Protein AF-A0A1V5QP62-F1 (afdb_monomer_lite)

Foldseek 3Di:
DDDDDDDDDDDDDDPPDPDPPPDPDDDPVRVVVVVVVVVVVVVVVVVVLQQQQQKDFDPVLLVVVLVVPPDVVLSLLSVQLVVLCVVPRRGGLVVSLVVSVVVCCVVPVPDDDDSVSSVVSVVVCVVSVRMDGD

Secondary structure (DSSP, 8-state):
-------------------TT------HHHHHHHHHHHHHHHHHHHHHHT----EEE-HHHHHHHHHH--SHHHHHHHHHHHHHHHH-TT--HHHHHHHHHHHHHHH-TTS---HHHHHHHHHHHHHHTSEEE-

pLDDT: mean 77.78, std 13.44, range [47.16, 93.19]

Structure (mmCIF, N/CA/C/O backbone):
data_AF-A0A1V5QP62-F1
#
_entry.id   AF-A0A1V5QP62-F1
#
loop_
_atom_site.group_PDB
_atom_site.id
_atom_site.type_symbol
_atom_site.label_atom_id
_atom_site.label_alt_id
_atom_site.label_comp_id
_atom_site.label_asym_id
_atom_site.label_entity_id
_atom_site.label_seq_id
_atom_site.pdbx_PDB_ins_code
_atom_site.Cartn_x
_atom_site.Cartn_y
_atom_site.Cartn_z
_atom_site.occupancy
_atom_site.B_iso_or_equiv
_atom_site.auth_seq_id
_atom_site.auth_comp_id
_atom_site.auth_asym_id
_atom_site.auth_atom_id
_atom_site.pdbx_PDB_model_num
ATOM 1 N N . MET A 1 1 ? 14.447 -51.409 -91.930 1.00 47.16 1 MET A N 1
ATOM 2 C CA . MET A 1 1 ? 13.255 -50.606 -91.589 1.00 47.16 1 MET A CA 1
ATOM 3 C C . MET A 1 1 ? 13.160 -50.505 -90.074 1.00 47.16 1 MET A C 1
ATOM 5 O O . MET A 1 1 ? 12.868 -51.503 -89.432 1.00 47.16 1 MET A O 1
ATOM 9 N N . THR A 1 2 ? 13.470 -49.348 -89.493 1.00 51.91 2 THR A N 1
ATOM 10 C CA . THR A 1 2 ? 13.280 -49.060 -88.062 1.00 51.91 2 THR A CA 1
ATOM 11 C C . THR A 1 2 ? 12.204 -47.981 -87.943 1.00 51.91 2 THR A C 1
ATOM 13 O O . THR A 1 2 ? 12.360 -46.886 -88.474 1.00 51.91 2 THR A O 1
ATOM 16 N N . GLY A 1 3 ? 11.064 -48.330 -87.339 1.00 56.03 3 GLY A N 1
ATOM 17 C CA . GLY A 1 3 ? 9.908 -47.436 -87.202 1.00 56.03 3 GLY A CA 1
ATOM 18 C C . GLY A 1 3 ? 10.163 -46.259 -86.247 1.00 56.03 3 GLY A C 1
ATOM 19 O O . GLY A 1 3 ? 11.091 -46.314 -85.435 1.00 56.03 3 GLY A O 1
ATOM 20 N N . PRO A 1 4 ? 9.354 -45.186 -86.322 1.00 53.34 4 PRO A N 1
ATOM 21 C CA . PRO A 1 4 ? 9.573 -43.977 -85.538 1.00 53.34 4 PRO A CA 1
ATOM 22 C C . PRO A 1 4 ? 9.332 -44.236 -84.043 1.00 53.34 4 PRO A C 1
ATOM 24 O O . PRO A 1 4 ? 8.332 -44.827 -83.635 1.00 53.34 4 PRO A O 1
ATOM 27 N N . ARG A 1 5 ? 10.269 -43.781 -83.205 1.00 58.41 5 ARG A N 1
ATOM 28 C CA . ARG A 1 5 ? 10.232 -43.930 -81.745 1.00 58.41 5 ARG A CA 1
ATOM 29 C C . ARG A 1 5 ? 9.284 -42.878 -81.154 1.00 58.41 5 ARG A C 1
ATOM 31 O O . ARG A 1 5 ? 9.599 -41.693 -81.157 1.00 58.41 5 ARG A O 1
ATOM 38 N N . VAL A 1 6 ? 8.126 -43.303 -80.648 1.00 60.06 6 VAL A N 1
ATOM 39 C CA . VAL A 1 6 ? 7.143 -42.419 -79.995 1.00 60.06 6 VAL A CA 1
ATOM 40 C C . VAL A 1 6 ? 7.696 -41.921 -78.651 1.00 60.06 6 VAL A C 1
ATOM 42 O O . VAL A 1 6 ? 7.880 -42.707 -77.721 1.00 60.06 6 VAL A O 1
ATOM 45 N N . GLN A 1 7 ? 7.960 -40.616 -78.534 1.00 64.94 7 GLN A N 1
ATOM 46 C CA . GLN A 1 7 ? 8.261 -39.955 -77.258 1.00 64.94 7 GLN A CA 1
ATOM 47 C C . GLN A 1 7 ? 6.975 -39.831 -76.425 1.00 64.94 7 GLN A C 1
ATOM 49 O O . GLN A 1 7 ? 6.025 -39.173 -76.838 1.00 64.94 7 GLN A O 1
ATOM 54 N N . LYS A 1 8 ? 6.939 -40.440 -75.234 1.00 63.97 8 LYS A N 1
ATOM 55 C CA . LYS A 1 8 ? 5.881 -40.196 -74.240 1.00 63.97 8 LYS A CA 1
ATOM 56 C C . LYS A 1 8 ? 6.231 -38.932 -73.451 1.00 63.97 8 LYS A C 1
ATOM 58 O O . LYS A 1 8 ? 7.204 -38.933 -72.700 1.00 63.97 8 LYS A O 1
ATOM 63 N N . THR A 1 9 ? 5.449 -37.866 -73.600 1.00 63.66 9 THR A N 1
ATOM 64 C CA . THR A 1 9 ? 5.539 -36.672 -72.749 1.00 63.66 9 THR A CA 1
ATOM 65 C C . THR A 1 9 ? 5.052 -37.019 -71.344 1.00 63.66 9 THR A C 1
ATOM 67 O O . THR A 1 9 ? 3.861 -37.192 -71.091 1.00 63.66 9 THR A O 1
ATOM 70 N N . VAL A 1 10 ? 5.989 -37.168 -70.409 1.00 62.69 10 VAL A N 1
ATOM 71 C CA . VAL A 1 10 ? 5.670 -37.415 -69.000 1.00 62.69 10 VAL A CA 1
ATOM 72 C C . VAL A 1 10 ? 5.283 -36.074 -68.374 1.00 62.69 10 VAL A C 1
ATOM 74 O O . VAL A 1 10 ? 6.137 -35.242 -68.076 1.00 62.69 10 VAL A O 1
ATOM 77 N N . GLY A 1 11 ? 3.980 -35.823 -68.237 1.00 61.22 11 GLY A N 1
ATOM 78 C CA . GLY A 1 11 ? 3.463 -34.624 -67.582 1.00 61.22 11 GLY A CA 1
ATOM 79 C C . GLY A 1 11 ? 3.795 -34.638 -66.091 1.00 61.22 11 GLY A C 1
ATOM 80 O O . GLY A 1 11 ? 3.170 -35.364 -65.320 1.00 61.22 11 GLY A O 1
ATOM 81 N N . PHE A 1 12 ? 4.770 -33.834 -65.674 1.00 62.25 12 PHE A N 1
ATOM 82 C CA . PHE A 1 12 ? 5.122 -33.678 -64.266 1.00 62.25 12 PHE A CA 1
ATOM 83 C C . PHE A 1 12 ? 4.084 -32.772 -63.580 1.00 62.25 12 PHE A C 1
ATOM 85 O O . PHE A 1 12 ? 4.142 -31.548 -63.685 1.00 62.25 12 PHE A O 1
ATOM 92 N N . LYS A 1 13 ? 3.093 -33.358 -62.896 1.00 64.75 13 LYS A N 1
ATOM 93 C CA . LYS A 1 13 ? 2.186 -32.603 -62.015 1.00 64.75 13 LYS A CA 1
ATOM 94 C C . LYS A 1 13 ? 2.857 -32.420 -60.654 1.00 64.75 13 LYS A C 1
ATOM 96 O O . LYS A 1 13 ? 2.961 -33.368 -59.883 1.00 64.75 13 LYS A O 1
ATOM 101 N N . LEU A 1 14 ? 3.299 -31.196 -60.363 1.00 63.25 14 LEU A N 1
ATOM 102 C CA . LEU A 1 14 ? 3.774 -30.806 -59.034 1.00 63.25 14 LEU A CA 1
ATOM 103 C C . LEU A 1 14 ? 2.647 -31.001 -57.999 1.00 63.25 14 LEU A C 1
ATOM 105 O O . LEU A 1 14 ? 1.562 -30.440 -58.183 1.00 63.25 14 LEU A O 1
ATOM 109 N N . PRO A 1 15 ? 2.863 -31.755 -56.907 1.00 59.06 15 PRO A N 1
ATOM 110 C CA . PRO A 1 15 ? 1.899 -31.817 -55.821 1.00 59.06 15 PRO A CA 1
ATOM 111 C C . PRO A 1 15 ? 1.863 -30.459 -55.110 1.00 59.06 15 PRO A C 1
ATOM 113 O O . PRO A 1 15 ? 2.856 -30.011 -54.538 1.00 59.06 15 PRO A O 1
ATOM 116 N N . THR A 1 16 ? 0.715 -29.778 -55.137 1.00 61.53 16 THR A N 1
ATOM 117 C CA . THR A 1 16 ? 0.491 -28.566 -54.340 1.00 61.53 16 THR A CA 1
ATOM 118 C C . THR A 1 16 ? 0.463 -28.940 -52.862 1.00 61.53 16 THR A C 1
ATOM 120 O O . THR A 1 16 ? -0.573 -29.342 -52.328 1.00 61.53 16 THR A O 1
ATOM 123 N N . VAL A 1 17 ? 1.604 -28.815 -52.191 1.00 61.47 17 VAL A N 1
ATOM 124 C CA . VAL A 1 17 ? 1.692 -28.942 -50.737 1.00 61.47 17 VAL A CA 1
ATOM 125 C C . VAL A 1 17 ? 1.017 -27.710 -50.132 1.00 61.47 17 VAL A C 1
ATOM 127 O O . VAL A 1 17 ? 1.582 -26.616 -50.113 1.00 61.47 17 VAL A O 1
ATOM 130 N N . LYS A 1 18 ? -0.230 -27.860 -49.669 1.00 60.19 18 LYS A N 1
ATOM 131 C CA . LYS A 1 18 ? -0.906 -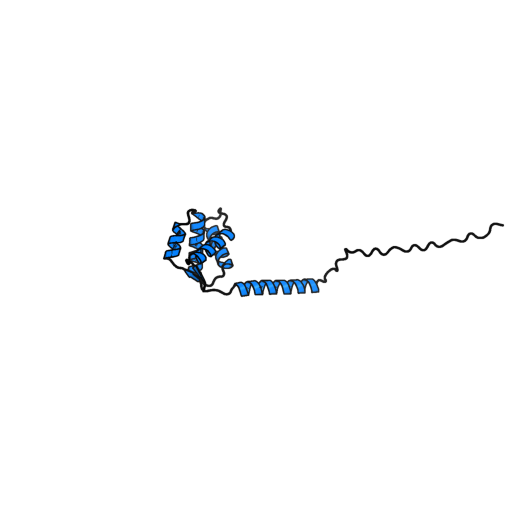26.835 -48.861 1.00 60.19 18 LYS A CA 1
ATOM 132 C C . LYS A 1 18 ? -0.135 -26.700 -47.550 1.00 60.19 18 LYS A C 1
ATOM 134 O O . LYS A 1 18 ? -0.291 -27.524 -46.659 1.00 60.19 18 LYS A O 1
ATOM 139 N N . ASN A 1 19 ? 0.724 -25.688 -47.456 1.00 58.81 19 ASN A N 1
ATOM 140 C CA . ASN A 1 19 ? 1.522 -25.418 -46.267 1.00 58.81 19 ASN A CA 1
ATOM 141 C C . ASN A 1 19 ? 0.602 -24.906 -45.133 1.00 58.81 19 ASN A C 1
ATOM 143 O O . ASN A 1 19 ? 0.076 -23.795 -45.249 1.00 58.81 19 ASN A O 1
ATOM 147 N N . PRO A 1 20 ? 0.386 -25.664 -44.039 1.00 57.03 20 PRO A N 1
ATOM 148 C CA . PRO A 1 20 ? -0.491 -25.251 -42.938 1.00 57.03 20 PRO A CA 1
ATOM 149 C C . PRO A 1 20 ? 0.078 -24.074 -42.123 1.00 57.03 20 PRO A C 1
ATOM 151 O O . PRO A 1 20 ? -0.601 -23.543 -41.246 1.00 57.03 20 PRO A O 1
ATOM 154 N N . LEU A 1 21 ? 1.312 -23.643 -42.410 1.00 57.34 21 LEU A N 1
ATOM 155 C CA . LEU A 1 21 ? 2.022 -22.586 -41.686 1.00 57.34 21 LEU A CA 1
ATOM 156 C C . LEU A 1 21 ? 1.908 -21.195 -42.320 1.00 57.34 21 LEU A C 1
ATOM 158 O O . LEU A 1 21 ? 2.488 -20.247 -41.788 1.00 57.34 21 LEU A O 1
ATOM 162 N N . LEU A 1 22 ? 1.144 -21.026 -43.406 1.00 54.66 22 LEU A N 1
ATOM 163 C CA . LEU A 1 22 ? 0.808 -19.698 -43.931 1.00 54.66 22 LEU A CA 1
ATOM 164 C C . LEU A 1 22 ? -0.171 -18.990 -42.978 1.00 54.66 22 LEU A C 1
ATOM 166 O O . LEU A 1 22 ? -1.363 -18.844 -43.249 1.00 54.66 22 LEU A O 1
ATOM 170 N N . ARG A 1 23 ? 0.337 -18.527 -41.828 1.00 61.06 23 ARG A N 1
ATOM 171 C CA . ARG A 1 23 ? -0.343 -17.524 -41.005 1.00 61.06 23 ARG A CA 1
ATOM 172 C C . ARG A 1 23 ? -0.589 -16.314 -41.901 1.00 61.06 23 ARG A C 1
ATOM 174 O O . ARG A 1 23 ? 0.367 -15.710 -42.379 1.00 61.06 23 ARG A O 1
ATOM 181 N N . LYS A 1 24 ? -1.859 -15.950 -42.120 1.00 66.88 24 LYS A N 1
ATOM 182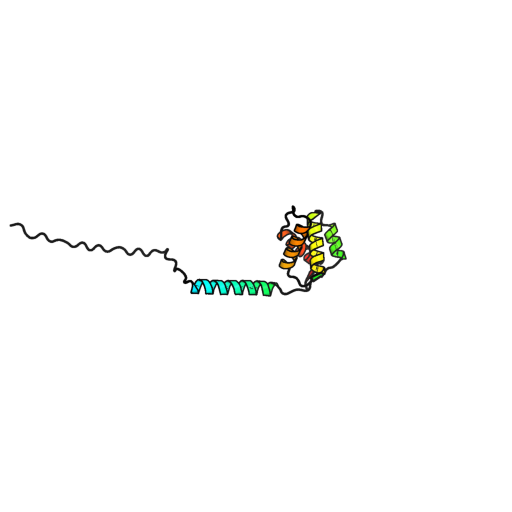 C CA . LYS A 1 24 ? -2.220 -14.684 -42.776 1.00 66.88 24 LYS A CA 1
ATOM 183 C C . LYS A 1 24 ? -1.447 -13.551 -42.091 1.00 66.88 24 LYS A C 1
ATOM 185 O O . LYS A 1 24 ? -1.680 -13.284 -40.910 1.00 66.88 24 LYS A O 1
ATOM 190 N N . MET A 1 25 ? -0.518 -12.916 -42.811 1.00 69.19 25 MET A N 1
ATOM 191 C CA . MET A 1 25 ? 0.123 -11.691 -42.338 1.00 69.19 25 MET A CA 1
ATOM 192 C C . MET A 1 25 ? -0.973 -10.647 -42.167 1.00 69.19 25 MET A C 1
ATOM 194 O O . MET A 1 25 ? -1.619 -10.251 -43.134 1.00 69.19 25 MET A O 1
ATOM 198 N N . LEU A 1 26 ? -1.206 -10.241 -40.920 1.00 68.56 26 LEU A N 1
ATOM 199 C CA . LEU A 1 26 ? -2.130 -9.157 -40.630 1.00 68.56 26 LEU A CA 1
ATOM 200 C C . LEU A 1 26 ? -1.580 -7.884 -41.260 1.00 68.56 26 LEU A C 1
ATOM 202 O O . LEU A 1 26 ? -0.410 -7.535 -41.083 1.00 68.56 26 LEU A O 1
ATOM 206 N N . SER A 1 27 ? -2.441 -7.175 -41.971 1.00 76.06 27 SER A N 1
ATOM 207 C CA . SER A 1 27 ? -2.108 -5.867 -42.505 1.00 76.06 27 SER A CA 1
ATOM 208 C C . SER A 1 27 ? -1.795 -4.891 -41.365 1.00 76.06 27 SER A C 1
ATOM 210 O O . SER A 1 27 ? -2.304 -4.993 -40.242 1.00 76.06 27 SER A O 1
ATOM 212 N N . ILE A 1 28 ? -0.996 -3.866 -41.668 1.00 76.94 28 ILE A N 1
ATOM 213 C CA . ILE A 1 28 ? -0.677 -2.789 -40.717 1.00 76.94 28 ILE A CA 1
ATOM 214 C C . ILE A 1 28 ? -1.962 -2.131 -40.172 1.00 76.94 28 ILE A C 1
ATOM 216 O O . ILE A 1 28 ? -2.004 -1.717 -39.011 1.00 76.94 28 ILE A O 1
ATOM 220 N N . LYS A 1 29 ? -3.036 -2.073 -40.974 1.00 74.38 29 LYS A N 1
ATOM 221 C CA . LYS A 1 29 ? -4.345 -1.546 -40.553 1.00 74.38 29 LYS A CA 1
ATOM 222 C C . LYS A 1 29 ? -4.989 -2.416 -39.467 1.00 74.38 29 LYS A C 1
ATOM 224 O O . LYS A 1 29 ? -5.427 -1.879 -38.449 1.00 74.38 29 LYS A O 1
ATOM 229 N N . GLU A 1 30 ? -4.984 -3.737 -39.628 1.00 77.69 30 GLU A N 1
ATOM 230 C CA . GLU A 1 30 ? -5.533 -4.677 -38.638 1.00 77.69 30 GLU A CA 1
ATOM 231 C C . GLU A 1 30 ? -4.725 -4.675 -37.336 1.00 77.69 30 GLU A C 1
ATOM 233 O O . GLU A 1 30 ? -5.300 -4.694 -36.245 1.00 77.69 30 GLU A O 1
ATOM 238 N N . LEU A 1 31 ? -3.395 -4.580 -37.429 1.00 76.25 31 LEU A N 1
ATOM 239 C CA . LEU A 1 31 ? -2.521 -4.451 -36.259 1.00 76.25 31 LEU A CA 1
ATOM 240 C C . LEU A 1 31 ? -2.813 -3.164 -35.470 1.00 76.25 31 LEU A C 1
ATOM 242 O O . LEU A 1 31 ? -2.917 -3.200 -34.241 1.00 76.25 31 LEU A O 1
ATOM 246 N N . ARG A 1 32 ? -3.015 -2.030 -36.157 1.00 76.56 32 ARG A N 1
ATOM 247 C CA . ARG A 1 32 ? -3.389 -0.753 -35.519 1.00 76.56 32 ARG A CA 1
ATOM 248 C C . ARG A 1 32 ? -4.767 -0.820 -34.858 1.00 76.56 32 ARG A C 1
ATOM 250 O O . ARG A 1 32 ? -4.920 -0.311 -33.747 1.00 76.56 32 ARG A O 1
ATOM 257 N N . ALA A 1 33 ? -5.744 -1.461 -35.500 1.00 76.62 33 ALA A N 1
ATOM 258 C CA . ALA A 1 33 ? -7.080 -1.651 -34.935 1.00 76.62 33 ALA A CA 1
ATOM 259 C C . ALA A 1 33 ? -7.035 -2.503 -33.656 1.00 76.62 33 ALA A C 1
ATOM 261 O O . ALA A 1 33 ? -7.551 -2.080 -32.619 1.00 76.62 33 ALA A O 1
ATOM 262 N N . LYS A 1 34 ? -6.323 -3.640 -33.678 1.00 75.19 34 LYS A N 1
ATOM 263 C CA . LYS A 1 34 ? -6.127 -4.490 -32.489 1.00 75.19 34 LYS A CA 1
ATOM 264 C C . LYS A 1 34 ? -5.435 -3.739 -31.349 1.00 75.19 34 LYS A C 1
ATOM 266 O O . LYS A 1 34 ? -5.887 -3.823 -30.208 1.00 75.19 34 LYS A O 1
ATOM 271 N N . LYS A 1 35 ? -4.400 -2.944 -31.648 1.00 74.56 35 LYS A N 1
ATOM 272 C CA . LYS A 1 35 ? -3.711 -2.114 -30.644 1.00 74.56 35 LYS A CA 1
ATOM 273 C C . LYS A 1 35 ? -4.645 -1.072 -30.018 1.00 74.56 35 LYS A C 1
ATOM 275 O O . LYS A 1 35 ? -4.642 -0.929 -28.800 1.00 74.56 35 LYS A O 1
ATOM 280 N N . LYS A 1 36 ? -5.475 -0.377 -30.807 1.00 73.38 36 LYS A N 1
ATOM 281 C CA . LYS A 1 36 ? -6.453 0.602 -30.285 1.00 73.38 36 LYS A CA 1
ATOM 282 C C . LYS A 1 36 ? -7.496 -0.041 -29.362 1.00 73.38 36 LYS A C 1
ATOM 284 O O . LYS A 1 36 ? -7.792 0.508 -28.300 1.00 73.38 36 LYS A O 1
ATOM 289 N N . VAL A 1 37 ? -8.022 -1.211 -29.730 1.00 72.00 37 VAL A N 1
ATOM 290 C CA . VAL A 1 37 ? -8.978 -1.960 -28.892 1.00 72.00 37 VAL A CA 1
ATOM 291 C C . VAL A 1 37 ? -8.322 -2.421 -27.588 1.00 72.00 37 VAL A C 1
ATOM 293 O O . VAL A 1 37 ? -8.919 -2.312 -26.522 1.00 72.00 37 VAL A O 1
ATOM 296 N N . TYR A 1 38 ? -7.072 -2.879 -27.643 1.00 70.31 38 TYR A N 1
ATOM 297 C CA . TYR A 1 38 ? -6.331 -3.261 -26.442 1.00 70.31 38 TYR A CA 1
ATOM 298 C C . TYR A 1 38 ? -6.083 -2.063 -25.512 1.00 70.31 38 TYR A C 1
ATOM 300 O O . TYR A 1 38 ? -6.389 -2.134 -24.325 1.00 70.31 38 TYR A O 1
ATOM 308 N N . VAL A 1 39 ? -5.602 -0.936 -26.048 1.00 70.44 39 VAL A N 1
ATOM 309 C CA . VAL A 1 39 ? -5.321 0.279 -25.262 1.00 70.44 39 VAL A CA 1
ATOM 310 C C . VAL A 1 39 ? -6.587 0.835 -24.609 1.00 70.44 39 VAL A C 1
ATOM 312 O O . VAL A 1 39 ? -6.557 1.183 -23.433 1.00 70.44 39 VAL A O 1
ATOM 315 N N . SER A 1 40 ? -7.708 0.883 -25.333 1.00 65.81 40 SER A N 1
ATOM 316 C CA . SER A 1 40 ? -8.987 1.340 -24.769 1.00 65.81 40 SER A CA 1
ATOM 317 C C . SER A 1 40 ? -9.509 0.411 -23.672 1.00 65.81 40 SER A C 1
ATOM 319 O O . SER A 1 40 ? -9.952 0.900 -22.637 1.00 65.81 40 SER A O 1
ATOM 321 N N . ARG A 1 41 ? -9.387 -0.916 -23.830 1.00 63.81 41 ARG A N 1
ATOM 322 C CA . ARG A 1 41 ? -9.741 -1.874 -22.769 1.00 63.81 41 ARG A CA 1
ATOM 323 C C . ARG A 1 41 ? -8.873 -1.710 -21.524 1.00 63.81 41 ARG A C 1
ATOM 325 O O . ARG A 1 41 ? -9.419 -1.677 -20.429 1.00 63.81 41 ARG A O 1
ATOM 332 N N . VAL A 1 42 ? -7.555 -1.565 -21.677 1.00 64.00 42 VAL A N 1
ATOM 333 C CA . VAL A 1 42 ? -6.632 -1.346 -20.547 1.00 64.00 42 VAL A CA 1
ATOM 334 C C . VAL A 1 42 ? -6.926 -0.019 -19.844 1.00 64.00 42 VAL A C 1
ATOM 336 O O . VAL A 1 42 ? -6.954 0.021 -18.616 1.00 64.00 42 VAL A O 1
ATOM 339 N N . LYS A 1 43 ? -7.206 1.047 -20.603 1.00 59.62 43 LYS A N 1
ATOM 340 C CA . LYS A 1 43 ? -7.560 2.358 -20.047 1.00 59.62 43 LYS A CA 1
ATOM 341 C C . LYS A 1 43 ? -8.882 2.307 -19.273 1.00 59.62 43 LYS A C 1
ATOM 343 O O . LYS A 1 43 ? -8.913 2.713 -18.121 1.00 59.62 43 LYS A O 1
ATOM 348 N N . ASN A 1 44 ? -9.924 1.697 -19.841 1.00 58.47 44 ASN A N 1
ATOM 349 C CA . ASN A 1 44 ? -11.209 1.525 -19.157 1.00 58.47 44 ASN A CA 1
ATOM 350 C C . ASN A 1 44 ? -11.107 0.622 -17.913 1.00 58.47 44 ASN A C 1
ATOM 352 O O . ASN A 1 44 ? -11.851 0.823 -16.957 1.00 58.47 44 ASN A O 1
ATOM 356 N N . LEU A 1 45 ? -10.197 -0.361 -17.894 1.00 56.56 45 LEU A N 1
ATOM 357 C CA . LEU A 1 45 ? -9.932 -1.175 -16.701 1.00 56.56 45 LEU A CA 1
ATOM 358 C C . LEU A 1 45 ? -9.235 -0.356 -15.603 1.00 56.56 45 LEU A C 1
ATOM 360 O O . LEU A 1 45 ? -9.595 -0.463 -14.433 1.00 56.56 45 LEU A O 1
ATOM 364 N N . ALA A 1 46 ? -8.264 0.479 -15.983 1.00 57.38 46 ALA A N 1
ATOM 365 C CA . ALA A 1 46 ? -7.566 1.377 -15.067 1.00 57.38 46 ALA A CA 1
ATOM 366 C C . ALA A 1 46 ? -8.504 2.451 -14.492 1.00 57.38 46 ALA A C 1
ATOM 368 O O . ALA A 1 46 ? -8.455 2.722 -13.294 1.00 57.38 46 ALA A O 1
ATOM 369 N N . ASP A 1 47 ? -9.393 3.006 -15.319 1.00 54.25 47 ASP A N 1
ATOM 370 C CA . ASP A 1 47 ? -10.347 4.043 -14.920 1.00 54.25 47 ASP A CA 1
ATOM 371 C C . ASP A 1 47 ? -11.476 3.472 -14.037 1.00 54.25 47 ASP A C 1
ATOM 373 O O . ASP A 1 47 ? -11.819 4.070 -13.019 1.00 54.25 47 ASP A O 1
ATOM 377 N N . ASN A 1 48 ? -11.986 2.264 -14.324 1.00 52.84 48 ASN A N 1
ATOM 378 C CA . ASN A 1 48 ? -12.951 1.586 -13.442 1.00 52.84 48 ASN A CA 1
ATOM 379 C C . ASN A 1 48 ? -12.324 1.092 -12.125 1.00 52.84 48 ASN A C 1
ATOM 381 O O . ASN A 1 48 ? -13.000 1.080 -11.097 1.00 52.84 48 ASN A O 1
ATOM 385 N N . GLY A 1 49 ? -11.035 0.733 -12.125 1.00 54.16 49 GLY A N 1
ATOM 386 C CA . GLY A 1 49 ? -10.270 0.438 -10.907 1.00 54.16 49 GLY A CA 1
ATOM 387 C C . GLY A 1 49 ? -9.916 1.681 -10.076 1.00 54.16 49 GLY A C 1
ATOM 388 O O . GLY A 1 49 ? -9.573 1.557 -8.902 1.00 54.16 49 GLY A O 1
ATOM 389 N N . ARG A 1 50 ? -10.027 2.882 -10.662 1.00 55.06 50 ARG A N 1
ATOM 390 C CA . ARG A 1 50 ? -9.770 4.188 -10.033 1.00 55.06 50 ARG A CA 1
ATOM 391 C C . ARG A 1 50 ? -11.001 4.833 -9.401 1.00 55.06 50 ARG A C 1
ATOM 393 O O . ARG A 1 50 ? -10.961 6.023 -9.094 1.00 55.06 50 ARG A O 1
ATOM 400 N N . LYS A 1 51 ? -12.085 4.088 -9.152 1.00 55.50 51 LYS A N 1
ATOM 401 C CA . LYS A 1 51 ? -13.134 4.579 -8.248 1.00 55.50 51 LYS A CA 1
ATOM 402 C C . LYS A 1 51 ? -12.505 4.796 -6.873 1.00 55.50 51 LYS A C 1
ATOM 404 O O . LYS A 1 51 ? -12.238 3.851 -6.134 1.00 55.50 51 LYS A O 1
ATOM 409 N N . ALA A 1 52 ? -12.195 6.056 -6.593 1.00 55.12 52 ALA A N 1
ATOM 410 C CA . ALA A 1 52 ? -11.593 6.515 -5.362 1.00 55.12 52 ALA A CA 1
ATOM 411 C C . ALA A 1 52 ? -12.586 6.308 -4.222 1.00 55.12 52 ALA A C 1
ATOM 413 O O . ALA A 1 52 ? -13.400 7.172 -3.904 1.00 55.12 52 ALA A O 1
ATOM 414 N N . VAL A 1 53 ? -12.535 5.127 -3.626 1.00 58.00 53 VAL A N 1
ATOM 415 C CA . VAL A 1 53 ? -13.157 4.885 -2.339 1.00 58.00 53 VAL A CA 1
ATOM 416 C C . VAL A 1 53 ? -12.435 5.764 -1.325 1.00 58.00 53 VAL A C 1
ATOM 418 O O . VAL A 1 53 ? -11.224 5.629 -1.144 1.00 58.00 53 VAL A O 1
ATOM 421 N N . LYS A 1 54 ? -13.170 6.673 -0.681 1.00 64.19 54 LYS A N 1
ATOM 422 C CA . LYS A 1 54 ? -12.629 7.533 0.372 1.00 64.19 54 LYS A CA 1
ATOM 423 C C . LYS A 1 54 ? -12.111 6.644 1.506 1.00 64.19 54 LYS A C 1
ATOM 425 O O . LYS A 1 54 ? -12.894 5.931 2.133 1.00 64.19 54 LYS A O 1
ATOM 430 N N . LYS A 1 55 ? -10.797 6.660 1.739 1.00 78.00 55 LYS A N 1
ATOM 431 C CA . LYS A 1 55 ? -10.148 5.884 2.806 1.00 78.00 55 LYS A CA 1
ATOM 432 C C . LYS A 1 55 ? -10.107 6.687 4.101 1.00 78.00 55 LYS A C 1
ATOM 434 O O . LYS A 1 55 ? -9.807 7.877 4.072 1.00 78.00 55 LYS A O 1
ATOM 439 N N . ASN A 1 56 ? -10.377 6.035 5.228 1.00 83.62 56 ASN A N 1
ATOM 440 C CA . ASN A 1 56 ? -10.218 6.616 6.564 1.00 83.62 56 ASN A CA 1
ATOM 441 C C . ASN A 1 56 ? -9.359 5.701 7.453 1.00 83.62 56 ASN A C 1
ATOM 443 O O . ASN A 1 56 ? -9.421 4.480 7.306 1.00 83.62 56 ASN A O 1
ATOM 447 N N . ILE A 1 57 ? -8.570 6.276 8.364 1.00 87.12 57 ILE A N 1
ATOM 448 C CA . ILE A 1 57 ? -7.634 5.543 9.232 1.00 87.12 57 ILE A CA 1
ATOM 449 C C . ILE A 1 57 ? -8.135 5.574 10.678 1.00 87.12 57 ILE A C 1
ATOM 451 O O . ILE A 1 57 ? -8.378 6.643 11.234 1.00 87.12 57 ILE A O 1
ATOM 455 N N . ASN A 1 58 ? -8.243 4.407 11.315 1.00 90.50 58 ASN A N 1
ATOM 456 C CA . ASN A 1 58 ? -8.418 4.307 12.763 1.00 90.50 58 ASN A CA 1
ATOM 457 C C . ASN A 1 58 ? -7.040 4.305 13.449 1.00 90.50 58 ASN A C 1
ATOM 459 O O . ASN A 1 58 ? -6.278 3.349 13.308 1.00 90.50 58 ASN A O 1
ATOM 463 N N . LYS A 1 59 ? -6.735 5.377 14.192 1.00 88.06 59 LYS A N 1
ATOM 464 C CA . LYS A 1 59 ? -5.425 5.601 14.826 1.00 88.06 59 LYS A CA 1
ATOM 465 C C . LYS A 1 59 ? -5.102 4.598 15.938 1.00 88.06 59 LYS A C 1
ATOM 467 O O . LYS A 1 59 ? -3.954 4.181 16.045 1.00 88.06 59 LYS A O 1
ATOM 472 N N . GLU A 1 60 ? -6.091 4.168 16.718 1.00 88.88 60 GLU A N 1
ATOM 473 C CA . GLU A 1 60 ? -5.890 3.193 17.802 1.00 88.88 60 GLU A CA 1
ATOM 474 C C . GLU A 1 60 ? -5.471 1.839 17.226 1.00 88.88 60 GLU A C 1
ATOM 476 O O . GLU A 1 60 ? -4.400 1.318 17.536 1.00 88.88 60 GLU A O 1
ATOM 481 N N . LYS A 1 61 ? -6.244 1.344 16.257 1.00 90.38 61 LYS A N 1
ATOM 482 C CA . LYS A 1 61 ? -5.953 0.081 15.569 1.00 90.38 61 LYS A CA 1
ATOM 483 C C . LYS A 1 61 ? -4.671 0.133 14.739 1.00 90.38 61 LYS A C 1
ATOM 485 O O . LYS A 1 61 ? -4.000 -0.883 14.567 1.00 90.38 61 LYS A O 1
ATOM 490 N N . ALA A 1 62 ? -4.323 1.301 14.196 1.00 89.56 62 ALA A N 1
ATOM 491 C CA . ALA A 1 62 ? -3.051 1.492 13.506 1.00 89.56 62 ALA A CA 1
ATOM 492 C C . ALA A 1 62 ? -1.868 1.275 14.458 1.00 89.56 62 ALA A C 1
ATOM 494 O O . ALA A 1 62 ? -0.922 0.577 14.097 1.00 89.56 62 ALA A O 1
ATOM 495 N N . ASN A 1 63 ? -1.945 1.822 15.674 1.00 90.56 63 ASN A N 1
ATOM 496 C CA . ASN A 1 63 ? -0.911 1.666 16.695 1.00 90.56 63 ASN A CA 1
ATOM 497 C C . ASN A 1 63 ? -0.811 0.221 17.204 1.00 90.56 63 ASN A C 1
ATOM 499 O O . ASN A 1 63 ? 0.299 -0.279 17.385 1.00 90.56 63 ASN A O 1
ATOM 503 N N . GLU A 1 64 ? -1.941 -0.473 17.361 1.00 90.12 64 GLU A N 1
ATOM 504 C CA . GLU A 1 64 ? -1.966 -1.915 17.655 1.00 90.12 64 GLU A CA 1
ATOM 505 C C . GLU A 1 64 ? -1.274 -2.723 16.549 1.00 90.12 64 GLU A C 1
ATOM 507 O O . GLU A 1 64 ? -0.391 -3.535 16.807 1.00 90.12 64 GLU A O 1
ATOM 512 N N . MET A 1 65 ? -1.596 -2.455 15.282 1.00 89.75 65 MET A N 1
ATOM 513 C CA . MET A 1 65 ? -0.960 -3.167 14.175 1.00 89.75 65 MET A CA 1
ATOM 514 C C . MET A 1 65 ? 0.539 -2.842 14.060 1.00 89.75 65 MET A C 1
ATOM 516 O O . MET A 1 65 ? 1.329 -3.728 13.740 1.00 89.75 65 MET A O 1
ATOM 520 N N . LEU A 1 66 ? 0.953 -1.605 14.350 1.00 90.12 66 LEU A N 1
ATOM 521 C CA . LEU A 1 66 ? 2.365 -1.212 14.378 1.00 90.12 66 LEU A CA 1
ATOM 522 C C . LEU A 1 66 ? 3.158 -1.939 15.470 1.00 90.12 66 LEU A C 1
ATOM 524 O O . LEU A 1 66 ? 4.323 -2.268 15.236 1.00 90.12 66 LEU A O 1
ATOM 528 N N . SER A 1 67 ? 2.554 -2.206 16.632 1.00 87.50 67 SER A N 1
ATOM 529 C CA . SER A 1 67 ? 3.215 -2.933 17.724 1.00 87.50 67 SER A CA 1
ATOM 530 C C . SER A 1 67 ? 3.355 -4.433 17.432 1.00 87.50 67 SER A C 1
ATOM 532 O O . SER A 1 67 ? 4.327 -5.057 17.858 1.00 87.50 67 SER A O 1
ATOM 534 N N . GLU A 1 68 ? 2.456 -5.005 16.629 1.00 89.75 68 GLU A N 1
ATOM 535 C CA . GLU A 1 68 ? 2.532 -6.402 16.187 1.00 89.75 68 GLU A CA 1
ATOM 536 C C . GLU A 1 68 ? 3.604 -6.651 15.105 1.00 89.75 68 GLU A C 1
ATOM 538 O O . GLU A 1 68 ? 4.106 -7.774 14.952 1.00 89.75 68 GLU A O 1
ATOM 543 N N . ILE A 1 69 ? 3.988 -5.625 14.337 1.00 89.62 69 ILE A N 1
ATOM 544 C CA . ILE A 1 69 ? 4.977 -5.762 13.262 1.00 89.62 69 ILE A CA 1
ATOM 545 C C . ILE A 1 69 ? 6.391 -5.850 13.855 1.00 89.62 69 ILE A C 1
ATOM 547 O O . ILE A 1 69 ? 7.064 -4.854 14.108 1.00 89.62 69 ILE A O 1
ATOM 551 N N . LYS A 1 70 ? 6.895 -7.081 13.990 1.00 85.81 70 LYS A N 1
ATOM 552 C CA . LYS A 1 70 ? 8.237 -7.358 14.541 1.00 85.81 70 LYS A CA 1
ATOM 553 C C . LYS A 1 70 ? 9.402 -6.885 13.665 1.00 85.81 70 LYS A C 1
ATOM 555 O O . LYS A 1 70 ? 10.507 -6.693 14.159 1.00 85.81 70 LYS A O 1
ATOM 560 N N . LYS A 1 71 ? 9.204 -6.760 12.348 1.00 87.00 71 LYS A N 1
ATOM 561 C CA . LYS A 1 71 ? 10.286 -6.431 11.405 1.00 87.00 71 LYS A CA 1
ATOM 562 C C . LYS A 1 71 ? 10.316 -4.922 11.126 1.00 87.00 71 LYS A C 1
ATOM 564 O O . LYS A 1 71 ? 9.341 -4.413 10.568 1.00 87.00 71 LYS A O 1
ATOM 569 N N . PRO A 1 72 ? 11.441 -4.225 11.378 1.00 86.12 72 PRO A N 1
ATOM 570 C CA . PRO A 1 72 ? 11.519 -2.762 11.280 1.00 86.12 72 PRO A CA 1
ATOM 571 C C . PRO A 1 72 ? 11.211 -2.246 9.869 1.00 86.12 72 PRO A C 1
ATOM 573 O O . PRO A 1 72 ? 10.526 -1.245 9.697 1.00 86.12 72 PRO A O 1
ATOM 576 N N . LYS A 1 73 ? 11.619 -2.994 8.841 1.00 86.81 73 LYS A N 1
ATOM 577 C CA . LYS A 1 73 ? 11.323 -2.673 7.444 1.00 86.81 73 LYS A CA 1
ATOM 578 C C . LYS A 1 73 ? 9.825 -2.624 7.134 1.00 86.81 73 LYS A C 1
ATOM 580 O O . LYS A 1 73 ? 9.369 -1.720 6.445 1.00 86.81 73 LYS A O 1
ATOM 585 N N . PHE A 1 74 ? 9.053 -3.602 7.614 1.00 88.62 74 PHE A N 1
ATOM 586 C CA . PHE A 1 74 ? 7.604 -3.631 7.377 1.00 88.62 74 PHE A CA 1
ATOM 587 C C . PHE A 1 74 ? 6.884 -2.559 8.182 1.00 88.62 74 PHE A C 1
ATOM 589 O O . PHE A 1 74 ? 5.906 -2.005 7.691 1.00 88.62 74 PHE A O 1
ATOM 596 N N . ARG A 1 75 ? 7.411 -2.222 9.362 1.00 90.25 75 ARG A N 1
ATOM 597 C CA . ARG A 1 75 ? 6.917 -1.107 10.162 1.00 90.25 75 ARG A CA 1
ATOM 598 C C . ARG A 1 75 ? 7.064 0.213 9.405 1.00 90.25 75 ARG A C 1
ATOM 600 O O . ARG A 1 75 ? 6.065 0.885 9.190 1.00 90.25 75 ARG A O 1
ATOM 607 N N . LEU A 1 76 ? 8.258 0.505 8.887 1.00 90.12 76 LEU A N 1
ATOM 608 C CA . LEU A 1 76 ? 8.513 1.708 8.086 1.00 90.12 76 LEU A CA 1
ATOM 609 C C . LEU A 1 76 ? 7.617 1.781 6.837 1.00 90.12 76 LEU A C 1
ATOM 611 O O . LEU A 1 76 ? 7.064 2.832 6.521 1.00 90.12 76 LEU A O 1
ATOM 615 N N . ILE A 1 77 ? 7.447 0.655 6.131 1.00 91.62 77 ILE A N 1
ATOM 616 C CA . ILE A 1 77 ? 6.538 0.574 4.978 1.00 91.62 77 ILE A CA 1
ATOM 617 C C . ILE A 1 77 ? 5.103 0.924 5.393 1.00 91.62 77 ILE A C 1
ATOM 619 O O . ILE A 1 77 ? 4.424 1.665 4.682 1.00 91.62 77 ILE A O 1
ATOM 623 N N . PHE A 1 78 ? 4.636 0.374 6.514 1.00 93.19 78 PHE A N 1
ATOM 624 C CA . PHE A 1 78 ? 3.279 0.589 6.999 1.00 93.19 78 PHE A CA 1
ATOM 625 C C . PHE A 1 78 ? 3.058 2.041 7.440 1.00 93.19 78 PHE A C 1
ATOM 627 O O . PHE A 1 78 ? 2.056 2.637 7.055 1.00 93.19 78 PHE A O 1
ATOM 634 N N . GLU A 1 79 ? 4.013 2.641 8.150 1.00 91.88 79 GLU A N 1
ATOM 635 C CA . GLU A 1 79 ? 3.974 4.051 8.564 1.00 91.88 79 GLU A CA 1
ATOM 636 C C . GLU A 1 79 ? 3.892 4.999 7.356 1.00 91.88 79 GLU A C 1
ATOM 638 O O . GLU A 1 79 ? 3.013 5.862 7.299 1.00 91.88 79 GLU A O 1
ATOM 643 N N . GLU A 1 80 ? 4.742 4.806 6.341 1.00 93.12 80 GLU A N 1
ATOM 644 C CA . GLU A 1 80 ? 4.686 5.616 5.116 1.00 93.12 80 GLU A CA 1
ATOM 645 C C . GLU A 1 80 ? 3.384 5.402 4.339 1.00 93.12 80 GLU A C 1
ATOM 647 O O . GLU A 1 80 ? 2.832 6.351 3.781 1.00 93.12 80 GLU A O 1
ATOM 652 N N . MET A 1 81 ? 2.858 4.176 4.324 1.00 93.06 81 MET A N 1
ATOM 653 C CA . MET A 1 81 ? 1.578 3.876 3.688 1.00 93.06 81 MET A CA 1
ATOM 654 C C . MET A 1 81 ? 0.411 4.574 4.395 1.00 93.06 81 MET A C 1
ATOM 656 O O . MET A 1 81 ? -0.436 5.157 3.720 1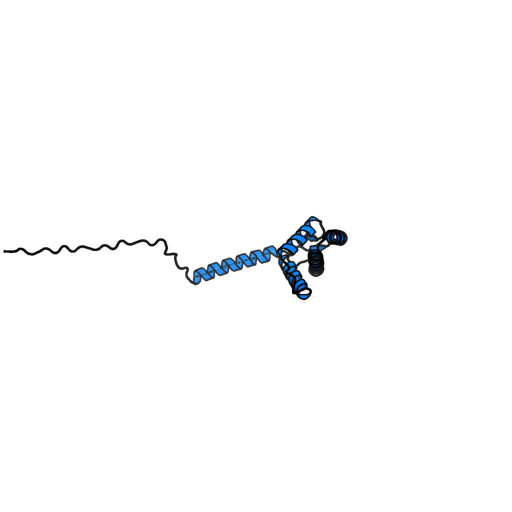.00 93.06 81 MET A O 1
ATOM 660 N N . LEU A 1 82 ? 0.371 4.556 5.730 1.00 92.12 82 LEU A N 1
ATOM 661 C CA . LEU A 1 82 ? -0.639 5.279 6.506 1.00 92.12 82 LEU A CA 1
ATOM 662 C C . LEU A 1 82 ? -0.529 6.792 6.278 1.00 92.12 82 LEU A C 1
ATOM 664 O O . LEU A 1 82 ? -1.542 7.436 6.014 1.00 92.12 82 LEU A O 1
ATOM 668 N N . SER A 1 83 ? 0.689 7.345 6.275 1.00 92.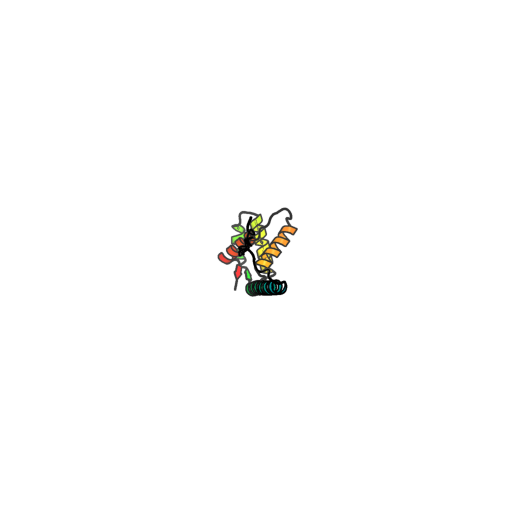94 83 SER A N 1
ATOM 669 C CA . SER A 1 83 ? 0.912 8.769 5.982 1.00 92.94 83 SER A CA 1
ATOM 670 C C . SER A 1 83 ? 0.457 9.155 4.570 1.00 92.94 83 SER A C 1
ATOM 672 O O . SER A 1 83 ? -0.101 10.234 4.364 1.00 92.94 83 SER A O 1
ATOM 674 N N . GLU A 1 84 ? 0.677 8.288 3.579 1.00 91.94 84 GLU A N 1
ATOM 675 C CA . GLU A 1 84 ? 0.224 8.524 2.206 1.00 91.94 84 GLU A CA 1
ATOM 676 C C . GLU A 1 84 ? -1.306 8.503 2.102 1.00 91.94 84 GLU A C 1
ATOM 678 O O . GLU A 1 84 ? -1.877 9.351 1.420 1.00 91.94 84 GLU A O 1
ATOM 683 N N . ILE A 1 85 ? -1.976 7.589 2.809 1.00 89.56 85 ILE A N 1
ATOM 684 C CA . ILE A 1 85 ? -3.443 7.514 2.848 1.00 89.56 85 ILE A CA 1
ATOM 685 C C . ILE A 1 85 ? -4.043 8.732 3.562 1.00 89.56 85 ILE A C 1
ATOM 687 O O . ILE A 1 85 ? -5.041 9.267 3.088 1.00 89.56 85 ILE A O 1
ATOM 691 N N . GLU A 1 86 ? -3.443 9.193 4.662 1.00 89.00 86 GLU A N 1
ATOM 692 C CA . GLU A 1 86 ? -3.916 10.373 5.400 1.00 89.00 86 GLU A CA 1
ATOM 693 C C . GLU A 1 86 ? -3.825 11.646 4.547 1.00 89.00 86 GLU A C 1
ATOM 695 O O . GLU A 1 86 ? -4.764 12.439 4.506 1.00 89.00 86 GLU A O 1
ATOM 700 N N . LYS A 1 87 ? -2.723 11.811 3.805 1.00 89.62 87 LYS A N 1
ATOM 701 C CA . LYS A 1 87 ? -2.532 12.946 2.888 1.00 89.62 87 LYS A CA 1
ATOM 702 C C . LYS A 1 87 ? -3.432 12.856 1.659 1.00 89.62 87 LYS A C 1
ATOM 704 O O . LYS A 1 87 ? -3.909 13.877 1.173 1.00 89.62 87 LYS A O 1
ATOM 709 N N . ASN A 1 88 ? -3.642 11.645 1.147 1.00 88.69 88 ASN A N 1
ATOM 710 C CA . ASN A 1 88 ? -4.298 11.403 -0.130 1.00 88.69 88 ASN A CA 1
ATOM 711 C C . ASN A 1 88 ? -5.337 10.260 -0.035 1.00 88.69 88 ASN A C 1
ATOM 713 O O . ASN A 1 88 ? -5.145 9.186 -0.619 1.00 88.69 88 ASN A O 1
ATOM 717 N N . PRO A 1 89 ? -6.484 10.478 0.636 1.00 83.44 89 PRO A N 1
ATOM 718 C CA . PRO A 1 89 ? -7.453 9.417 0.946 1.00 83.44 89 PRO A CA 1
ATOM 719 C C . PRO A 1 89 ? -8.152 8.826 -0.285 1.00 83.44 89 PRO A C 1
ATOM 721 O O . PRO A 1 89 ? -8.719 7.736 -0.214 1.00 83.44 89 PRO A O 1
ATOM 724 N N . ASN A 1 90 ? -8.104 9.536 -1.412 1.00 82.75 90 ASN A N 1
ATOM 725 C CA . ASN A 1 90 ? -8.758 9.167 -2.665 1.00 82.75 90 ASN A CA 1
ATOM 726 C C . ASN A 1 90 ? -7.824 8.424 -3.636 1.00 82.75 90 ASN A C 1
ATOM 728 O O . ASN A 1 90 ? -8.265 7.995 -4.700 1.00 82.75 90 ASN A O 1
ATOM 732 N N . LEU A 1 91 ? -6.531 8.280 -3.321 1.00 84.06 91 LEU A N 1
ATOM 733 C CA . LEU A 1 91 ? -5.608 7.611 -4.237 1.00 84.06 91 LEU A CA 1
ATOM 734 C C . LEU A 1 91 ? -5.915 6.121 -4.357 1.00 84.06 91 LEU A C 1
ATOM 736 O O . LEU A 1 91 ? -6.205 5.433 -3.371 1.00 84.06 91 LEU A O 1
ATOM 740 N N . ALA A 1 92 ? -5.779 5.597 -5.574 1.00 84.50 92 ALA A N 1
ATOM 741 C CA . ALA A 1 92 ? -5.835 4.166 -5.819 1.00 84.50 92 ALA A CA 1
ATOM 742 C C . ALA A 1 92 ? -4.674 3.450 -5.111 1.00 84.50 92 ALA A C 1
ATOM 744 O O . ALA A 1 92 ? -3.613 4.025 -4.869 1.00 84.50 92 ALA A O 1
ATOM 745 N N . MET A 1 93 ? -4.859 2.166 -4.787 1.00 84.31 93 MET A N 1
ATOM 746 C CA . MET A 1 93 ? -3.821 1.384 -4.104 1.00 84.31 93 MET A CA 1
ATOM 747 C C . MET A 1 93 ? -2.518 1.297 -4.917 1.00 84.31 93 MET A C 1
ATOM 749 O O . MET A 1 93 ? -1.426 1.341 -4.354 1.00 84.31 93 MET A O 1
ATOM 753 N N . THR A 1 94 ? -2.623 1.244 -6.247 1.00 85.94 94 THR A N 1
ATOM 754 C CA . THR A 1 94 ? -1.470 1.262 -7.156 1.00 85.94 94 THR A CA 1
ATOM 755 C C . THR A 1 94 ? -0.646 2.537 -6.994 1.00 85.94 94 THR A C 1
ATOM 757 O O . THR A 1 94 ? 0.573 2.466 -6.850 1.00 85.94 94 THR A O 1
ATOM 760 N N . ASP A 1 95 ? -1.314 3.689 -6.935 1.00 87.31 95 ASP A N 1
ATOM 761 C CA . ASP A 1 95 ? -0.669 4.997 -6.826 1.00 87.31 95 ASP A CA 1
ATOM 762 C C . ASP A 1 95 ? -0.049 5.186 -5.427 1.00 87.31 95 ASP A C 1
ATOM 764 O O . ASP A 1 95 ? 1.088 5.646 -5.313 1.00 87.31 95 ASP A O 1
ATOM 768 N N . ILE A 1 96 ? -0.729 4.716 -4.370 1.00 87.75 96 ILE A N 1
ATOM 769 C CA . ILE A 1 96 ? -0.174 4.669 -3.004 1.00 87.75 96 ILE A CA 1
ATOM 770 C C . ILE A 1 96 ? 1.099 3.821 -2.981 1.00 87.75 96 ILE A C 1
ATOM 772 O O . ILE A 1 96 ? 2.132 4.276 -2.495 1.00 87.75 96 ILE A O 1
ATOM 776 N N . SER A 1 97 ? 1.058 2.606 -3.538 1.00 88.50 97 SER A N 1
ATOM 777 C CA . SER A 1 97 ? 2.215 1.704 -3.523 1.00 88.50 97 SER A CA 1
ATOM 778 C C . SER A 1 97 ? 3.428 2.297 -4.252 1.00 88.50 97 SER A C 1
ATOM 780 O O . SER A 1 97 ? 4.543 2.243 -3.731 1.00 88.50 97 SER A O 1
ATOM 782 N N . ALA A 1 98 ? 3.213 2.954 -5.397 1.00 89.44 98 ALA A N 1
ATOM 783 C CA . ALA A 1 98 ? 4.267 3.639 -6.137 1.00 89.44 98 ALA A CA 1
ATOM 784 C C . ALA A 1 98 ? 4.859 4.819 -5.347 1.00 89.44 98 ALA A C 1
ATOM 786 O O . ALA A 1 98 ? 6.084 4.953 -5.270 1.00 89.44 98 ALA A O 1
ATOM 787 N N . ASN A 1 99 ? 4.013 5.646 -4.721 1.00 91.88 99 ASN A N 1
ATOM 788 C CA . ASN A 1 99 ? 4.460 6.790 -3.922 1.00 91.88 99 ASN A CA 1
ATOM 789 C C . ASN A 1 99 ? 5.252 6.359 -2.687 1.00 91.88 99 ASN A C 1
ATOM 791 O O . ASN A 1 99 ? 6.310 6.931 -2.413 1.00 91.88 99 ASN A O 1
ATOM 795 N N . VAL A 1 100 ? 4.787 5.323 -1.987 1.00 92.19 100 VAL A N 1
ATOM 796 C CA . VAL A 1 100 ? 5.474 4.753 -0.822 1.00 92.19 100 VAL A CA 1
ATOM 797 C C . VAL A 1 100 ? 6.845 4.214 -1.226 1.00 92.19 100 VAL A C 1
ATOM 799 O O . VAL A 1 100 ? 7.843 4.600 -0.625 1.00 92.19 100 VAL A O 1
ATOM 802 N N . ILE A 1 101 ? 6.946 3.410 -2.293 1.00 91.38 101 ILE A N 1
ATOM 803 C CA . ILE A 1 101 ? 8.250 2.908 -2.767 1.00 91.38 101 ILE A CA 1
ATOM 804 C C . ILE A 1 101 ? 9.183 4.052 -3.145 1.00 91.38 101 ILE A C 1
ATOM 806 O O . ILE A 1 101 ? 10.366 4.002 -2.811 1.00 91.38 101 ILE A O 1
ATOM 810 N N . ARG A 1 102 ? 8.675 5.076 -3.839 1.00 90.81 102 ARG A N 1
ATOM 811 C CA . ARG A 1 102 ? 9.477 6.240 -4.229 1.00 90.81 102 ARG A CA 1
ATOM 812 C C . ARG A 1 102 ? 10.072 6.927 -2.998 1.00 90.81 102 ARG A C 1
ATOM 814 O O . ARG A 1 102 ? 11.274 7.165 -2.984 1.00 90.81 102 ARG A O 1
ATOM 821 N N . ARG A 1 103 ? 9.266 7.178 -1.960 1.00 90.38 103 ARG A N 1
ATOM 822 C CA . ARG A 1 103 ? 9.729 7.795 -0.702 1.00 90.38 103 ARG A CA 1
ATOM 823 C C . ARG A 1 103 ? 10.713 6.915 0.057 1.00 90.38 103 ARG A C 1
ATOM 825 O O . ARG A 1 103 ? 11.737 7.412 0.518 1.00 90.38 103 ARG A O 1
ATOM 832 N N . LEU A 1 104 ? 10.426 5.619 0.155 1.00 89.44 104 LEU A N 1
ATOM 833 C CA . LEU A 1 104 ? 11.305 4.666 0.825 1.00 89.44 104 LEU A CA 1
ATOM 834 C C . LEU A 1 104 ? 12.667 4.598 0.131 1.00 89.44 104 LEU A C 1
ATOM 836 O O . LEU A 1 104 ? 13.681 4.738 0.797 1.00 89.44 104 LEU A O 1
ATOM 840 N N . LYS A 1 105 ? 12.716 4.523 -1.204 1.00 88.62 105 LYS A N 1
ATOM 841 C CA . LYS A 1 105 ? 13.983 4.557 -1.956 1.00 88.62 105 LYS A CA 1
ATOM 842 C C . LYS A 1 105 ? 14.775 5.850 -1.758 1.00 88.62 105 LYS A C 1
ATOM 844 O O . LYS A 1 105 ? 15.997 5.810 -1.799 1.00 88.62 105 LYS A O 1
ATOM 849 N N . THR A 1 106 ? 14.109 6.987 -1.550 1.00 87.75 106 THR A N 1
ATOM 850 C CA . THR A 1 106 ? 14.800 8.248 -1.236 1.00 87.75 106 THR A CA 1
ATOM 851 C C . THR A 1 106 ? 15.441 8.222 0.154 1.00 87.75 106 THR A C 1
ATOM 853 O O . THR A 1 106 ? 16.505 8.805 0.328 1.00 87.75 106 THR A O 1
ATOM 856 N N . ARG A 1 107 ? 14.832 7.547 1.139 1.00 82.38 107 ARG A N 1
ATOM 857 C CA . ARG A 1 107 ? 15.396 7.420 2.496 1.00 82.38 107 ARG A CA 1
ATOM 858 C C . ARG A 1 107 ? 16.452 6.323 2.605 1.00 82.38 107 ARG A C 1
ATOM 860 O O . ARG A 1 107 ? 17.471 6.511 3.257 1.00 82.38 107 ARG A O 1
ATOM 867 N N . THR A 1 108 ? 16.195 5.180 1.985 1.00 82.88 108 THR A N 1
ATOM 868 C CA . THR A 1 108 ? 16.978 3.944 2.099 1.00 82.88 108 THR A CA 1
ATOM 869 C C . THR A 1 108 ? 17.187 3.348 0.702 1.00 82.88 108 THR A C 1
ATOM 871 O O . THR A 1 108 ? 16.552 2.358 0.326 1.00 82.88 108 THR A O 1
ATOM 874 N N . PRO A 1 109 ? 18.088 3.938 -0.107 1.00 80.38 109 PRO A N 1
ATOM 875 C CA . PRO A 1 109 ? 18.258 3.571 -1.517 1.00 80.38 109 PRO A CA 1
ATOM 876 C C . PRO A 1 109 ? 18.742 2.131 -1.730 1.00 80.38 109 PRO A C 1
ATOM 878 O O . PRO A 1 109 ? 18.443 1.530 -2.760 1.00 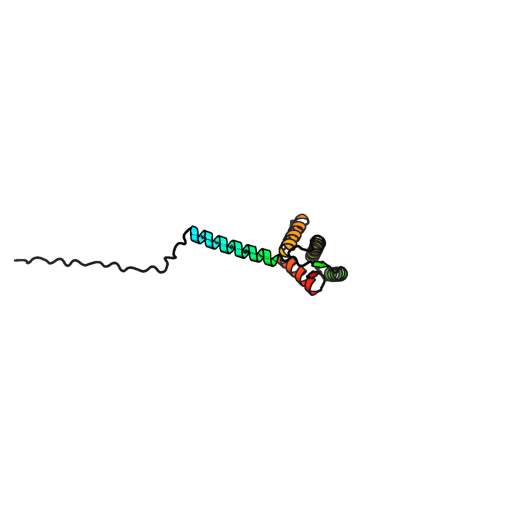80.38 109 PRO A O 1
ATOM 881 N N . ASN A 1 110 ? 19.438 1.558 -0.746 1.00 77.75 110 ASN A N 1
ATOM 882 C CA . ASN A 1 110 ? 20.0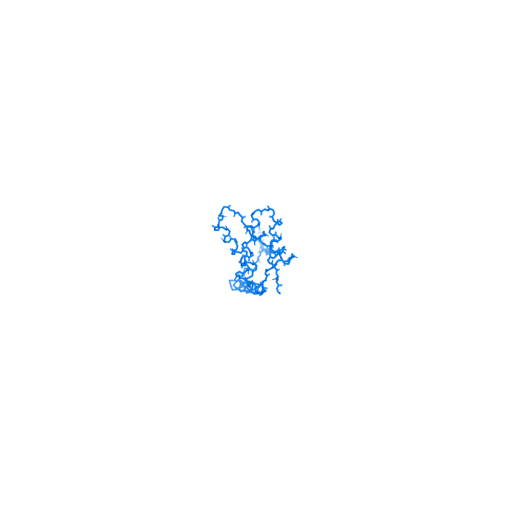01 0.209 -0.823 1.00 77.75 110 ASN A CA 1
ATOM 883 C C . ASN A 1 110 ? 18.993 -0.893 -0.457 1.00 77.75 110 ASN A C 1
ATOM 885 O O . ASN A 1 110 ? 19.283 -2.078 -0.613 1.00 77.75 110 ASN A O 1
ATOM 889 N N . GLU A 1 111 ? 17.805 -0.533 0.037 1.00 78.44 111 GLU A N 1
ATOM 890 C CA . GLU A 1 111 ? 16.800 -1.511 0.434 1.00 78.44 111 GLU A CA 1
ATOM 891 C C . GLU A 1 111 ? 15.821 -1.836 -0.698 1.00 78.44 111 GLU A C 1
ATOM 893 O O . GLU A 1 111 ? 15.184 -0.976 -1.306 1.00 78.44 111 GLU A O 1
ATOM 898 N N . TYR A 1 112 ? 15.630 -3.134 -0.943 1.00 80.25 112 TYR A N 1
ATOM 899 C CA . TYR A 1 112 ? 14.643 -3.602 -1.908 1.00 80.25 112 TYR A CA 1
ATOM 900 C C . TYR A 1 112 ? 13.223 -3.595 -1.324 1.00 80.25 112 TYR A C 1
ATOM 902 O O . TYR A 1 112 ? 12.903 -4.402 -0.448 1.00 80.25 112 TYR A O 1
ATOM 910 N N . TYR A 1 113 ? 12.342 -2.737 -1.833 1.00 81.31 113 TYR A N 1
ATOM 911 C CA . TYR A 1 113 ? 10.928 -2.687 -1.448 1.00 81.31 113 TYR A CA 1
ATOM 912 C C . TYR A 1 113 ? 10.044 -3.316 -2.529 1.00 81.31 113 TYR A C 1
ATOM 914 O O . TYR A 1 113 ? 10.015 -2.853 -3.667 1.00 81.31 113 TYR A O 1
ATOM 922 N N . ALA A 1 114 ? 9.309 -4.371 -2.170 1.00 79.44 114 ALA A N 1
ATOM 923 C CA . ALA A 1 114 ? 8.411 -5.072 -3.083 1.00 79.44 114 ALA A CA 1
ATOM 924 C C . ALA A 1 114 ? 6.970 -4.549 -2.974 1.00 79.44 114 ALA A C 1
ATOM 926 O O . ALA A 1 114 ? 6.417 -4.490 -1.874 1.00 79.44 114 ALA A O 1
ATOM 927 N N . ASN A 1 115 ? 6.313 -4.307 -4.116 1.00 85.06 115 ASN A N 1
ATOM 928 C CA . ASN A 1 115 ? 4.877 -3.982 -4.180 1.00 85.06 115 ASN A CA 1
ATOM 929 C C . ASN A 1 115 ? 4.008 -5.014 -3.440 1.00 85.06 115 ASN A C 1
ATOM 931 O O . ASN A 1 115 ? 3.030 -4.662 -2.786 1.00 85.06 115 ASN A O 1
ATOM 935 N N . GLY A 1 116 ? 4.392 -6.294 -3.495 1.00 86.62 116 GLY A N 1
ATOM 936 C CA . GLY A 1 116 ? 3.677 -7.369 -2.807 1.00 86.62 116 GLY A CA 1
ATOM 937 C C . GLY A 1 116 ? 3.630 -7.202 -1.285 1.00 86.62 116 GLY A C 1
ATOM 938 O O . GLY A 1 116 ? 2.625 -7.550 -0.673 1.00 86.62 116 GLY A O 1
ATOM 939 N N . ALA A 1 117 ? 4.672 -6.635 -0.669 1.00 87.38 117 ALA A N 1
ATOM 940 C CA . ALA A 1 117 ? 4.687 -6.380 0.771 1.00 87.38 117 ALA A CA 1
ATOM 941 C C . ALA A 1 117 ? 3.704 -5.268 1.160 1.00 87.38 117 ALA A C 1
ATOM 943 O O . ALA A 1 117 ? 2.940 -5.429 2.107 1.00 87.38 117 ALA A O 1
ATOM 944 N N . ILE A 1 118 ? 3.685 -4.181 0.386 1.00 89.25 118 ILE A N 1
ATOM 945 C CA . ILE A 1 118 ? 2.775 -3.048 0.597 1.00 89.25 118 ILE A CA 1
ATOM 946 C C . ILE A 1 118 ? 1.320 -3.500 0.438 1.00 89.25 118 ILE A C 1
ATOM 948 O O . ILE A 1 118 ? 0.483 -3.209 1.286 1.00 89.25 118 ILE A O 1
ATOM 952 N N . ASN A 1 119 ? 1.030 -4.298 -0.594 1.00 90.00 119 ASN A N 1
ATOM 953 C CA . ASN A 1 119 ? -0.307 -4.851 -0.806 1.00 90.00 119 ASN A CA 1
ATOM 954 C C . ASN A 1 119 ? -0.761 -5.756 0.345 1.00 90.00 119 ASN A C 1
ATOM 956 O O . ASN A 1 119 ? -1.907 -5.650 0.769 1.00 90.00 119 ASN A O 1
ATOM 960 N N . ARG A 1 120 ? 0.116 -6.617 0.876 1.00 91.06 120 ARG A N 1
ATOM 961 C CA . ARG A 1 120 ? -0.222 -7.467 2.030 1.00 91.06 120 ARG A CA 1
ATOM 962 C C . ARG A 1 120 ? -0.561 -6.634 3.265 1.00 91.06 120 ARG A C 1
ATOM 964 O O . ARG A 1 120 ? -1.620 -6.841 3.844 1.00 91.06 120 ARG A O 1
ATOM 971 N N . LEU A 1 121 ? 0.279 -5.653 3.600 1.00 91.75 121 LEU A N 1
ATOM 972 C CA . LEU A 1 121 ? 0.055 -4.759 4.742 1.00 91.75 121 LEU A CA 1
ATOM 973 C C . LEU A 1 121 ? -1.232 -3.938 4.597 1.00 91.75 121 LEU A C 1
ATOM 975 O O . LEU A 1 121 ? -1.961 -3.744 5.564 1.00 91.75 121 LEU A O 1
ATOM 979 N N . TYR A 1 122 ? -1.543 -3.487 3.383 1.00 90.44 122 TYR A N 1
ATOM 980 C CA . TYR A 1 122 ? -2.785 -2.777 3.099 1.00 90.44 122 TYR A CA 1
ATOM 981 C C . TYR A 1 122 ? -4.023 -3.652 3.330 1.00 90.44 122 TYR A C 1
ATOM 983 O O . TYR A 1 122 ? -4.965 -3.228 3.996 1.00 90.44 122 TYR A O 1
ATOM 991 N N . GLN A 1 123 ? -4.010 -4.888 2.823 1.00 91.81 123 GLN A N 1
ATOM 992 C CA . GLN A 1 123 ? -5.117 -5.832 3.002 1.00 91.81 123 GLN A CA 1
ATOM 993 C C . GLN A 1 123 ? -5.280 -6.257 4.465 1.00 91.81 123 GLN A C 1
ATOM 995 O O . GLN A 1 123 ? -6.402 -6.341 4.960 1.00 91.81 123 GLN A O 1
ATOM 1000 N N . GLU A 1 124 ? -4.179 -6.471 5.186 1.00 92.06 124 GLU A N 1
ATOM 1001 C CA . GLU A 1 124 ? -4.215 -6.714 6.632 1.00 92.06 124 GLU A CA 1
ATOM 1002 C C . GLU A 1 124 ? -4.782 -5.513 7.395 1.00 92.06 124 GLU A C 1
ATOM 1004 O O . GLU A 1 124 ? -5.625 -5.691 8.275 1.00 92.06 124 GLU A O 1
ATOM 1009 N N . GLY A 1 125 ? -4.394 -4.294 7.011 1.00 90.06 125 GLY A N 1
ATOM 1010 C CA . GLY A 1 125 ? -4.938 -3.057 7.566 1.00 90.06 125 GLY A CA 1
ATOM 1011 C C . GLY A 1 125 ? -6.446 -2.926 7.346 1.00 90.06 125 GLY A C 1
ATOM 1012 O O . GLY A 1 125 ? -7.164 -2.531 8.263 1.00 90.06 125 GLY A O 1
ATOM 1013 N N . ILE A 1 126 ? -6.957 -3.314 6.175 1.00 91.12 126 ILE A N 1
ATOM 1014 C CA . ILE A 1 126 ? -8.407 -3.380 5.925 1.00 91.12 126 ILE A CA 1
ATOM 1015 C C . ILE A 1 126 ? -9.054 -4.453 6.804 1.00 91.12 126 ILE A C 1
ATOM 1017 O O . ILE A 1 126 ? -10.025 -4.169 7.504 1.00 91.12 126 ILE A O 1
ATOM 1021 N N . LYS A 1 127 ? -8.496 -5.670 6.828 1.00 91.94 127 LYS A N 1
ATOM 1022 C CA . LYS A 1 127 ? -9.040 -6.809 7.587 1.00 91.94 127 LYS A CA 1
ATOM 1023 C C . LYS A 1 127 ? -9.154 -6.512 9.084 1.00 91.94 127 LYS A C 1
ATOM 1025 O O . LYS A 1 127 ? -10.147 -6.878 9.705 1.00 91.94 127 LYS A O 1
ATOM 1030 N N . LYS A 1 128 ? -8.160 -5.838 9.665 1.00 88.88 128 LYS A N 1
ATOM 1031 C CA . LYS A 1 128 ? -8.166 -5.425 11.078 1.00 88.88 128 LYS A CA 1
ATOM 1032 C C . LYS A 1 128 ? -9.038 -4.190 11.345 1.00 88.88 128 LYS A C 1
ATOM 1034 O O . LYS A 1 128 ? -9.324 -3.860 12.498 1.00 88.88 128 LYS A O 1
ATOM 1039 N N . GLY A 1 129 ? -9.503 -3.509 10.298 1.00 87.50 129 GLY A N 1
ATOM 1040 C CA . GLY A 1 129 ? -10.281 -2.276 10.397 1.00 87.50 129 GLY A CA 1
ATOM 1041 C C . GLY A 1 129 ? -9.437 -1.041 10.722 1.00 87.50 129 GLY A C 1
ATOM 1042 O O . GLY A 1 129 ? -9.978 -0.056 11.225 1.00 87.50 129 GLY A O 1
ATOM 1043 N N . VAL A 1 130 ? -8.129 -1.095 10.453 1.00 91.50 130 VAL A N 1
ATOM 1044 C CA . VAL A 1 130 ? -7.229 0.067 10.479 1.00 91.50 130 VAL A CA 1
ATOM 1045 C C . VAL A 1 130 ? -7.589 1.019 9.346 1.00 91.50 130 VAL A C 1
ATOM 1047 O O . VAL A 1 130 ? -7.690 2.222 9.561 1.00 91.50 130 VAL A O 1
ATOM 1050 N N . ILE A 1 131 ? -7.812 0.476 8.147 1.00 88.31 131 ILE A N 1
ATOM 1051 C CA . ILE A 1 131 ? -8.152 1.234 6.943 1.00 88.31 131 ILE A CA 1
ATOM 1052 C C . ILE A 1 131 ? -9.602 0.928 6.595 1.00 88.31 131 ILE A C 1
ATOM 1054 O O . ILE A 1 131 ? -9.933 -0.187 6.198 1.00 88.31 131 ILE A O 1
ATOM 1058 N N . LYS A 1 132 ? -10.471 1.926 6.727 1.00 83.88 132 LYS A N 1
ATOM 1059 C CA . LYS A 1 132 ? -11.848 1.846 6.248 1.00 83.88 132 LYS A CA 1
ATOM 1060 C C . LYS A 1 132 ? -11.889 2.289 4.798 1.00 83.88 132 LYS A C 1
ATOM 1062 O O . LYS A 1 132 ? -11.468 3.398 4.478 1.00 83.88 132 LYS A O 1
ATOM 1067 N N . THR A 1 133 ? -12.388 1.415 3.942 1.00 77.12 133 THR A N 1
ATOM 1068 C CA . THR A 1 133 ? -12.749 1.705 2.557 1.00 77.12 133 THR A CA 1
ATOM 1069 C C . THR A 1 133 ? -14.272 1.797 2.499 1.00 77.12 133 THR A C 1
ATOM 1071 O O . THR A 1 133 ? -14.926 0.822 2.860 1.00 77.12 133 THR A O 1
ATOM 1074 N N . ASN A 1 134 ? -14.817 2.956 2.122 1.00 63.75 134 ASN A N 1
ATOM 1075 C CA . ASN A 1 134 ? -16.256 3.145 1.889 1.00 63.75 134 ASN A CA 1
ATOM 1076 C C . ASN A 1 134 ? -16.817 2.337 0.709 1.00 63.75 134 ASN A C 1
ATOM 1078 O O . ASN A 1 134 ? -16.136 2.231 -0.333 1.00 63.75 134 ASN A O 1
#

Radius of gyration: 32.43 Å; chains: 1; bounding box: 36×64×109 Å

Sequence (134 aa):
MTGPRVQKTVGFKLPTVKNPLLRKMLSIKELRAKKKVYVSRVKNLADNGRKAVKKNINKEKANEMLSEIKKPKFRLIFEEMLSEIEKNPNLAMTDISANVIRRLKTRTPNEYYANGAINRLYQEGIKKGVIKTN